Protein AF-A0A2C1KTX6-F1 (afdb_monomer_lite)

Foldseek 3Di:
DPPPVVVVVVVVVVVVVVVVVVPPPPPPPDDDDDDDDDDDPPPDDDDDDDDDDDDPPPDPPPPQDDLVRLCVVLVVVLVVLLVVLVVQLVVLLVVLLVVVVVCVVVVDDDPVVSVVVSVVSNVVSVVVSVVVLVVSLVVSQVSCVVSVHDSVSSVVVVVVVVVSVVVVVVVSVVSVVVSVVD

Secondary structure (DSSP, 8-state):
---HHHHHHHHHHHHHHHHHHGGG------------------------------------------HHHHHHHHHHHHHHHHHHHHHHHHHHHHHHHHHHHHHHHH--S-HHHHHHHHHHHHHHHHHHHHHHHHHHHHHHHHHHHHTT--GGGGHHHHHHHHHHHHHHHHHHHHHHHHHHH-

Radius of gyration: 27.48 Å; chains: 1; bounding box: 62×29×90 Å

pLDDT: mean 71.68, std 22.61, range [30.19, 98.31]

Structure (mmCIF, N/CA/C/O backbone):
data_AF-A0A2C1KTX6-F1
#
_entry.id   AF-A0A2C1KTX6-F1
#
loop_
_atom_site.group_PDB
_atom_site.id
_atom_site.type_symbol
_atom_site.label_atom_id
_atom_site.label_alt_id
_atom_site.label_comp_id
_atom_site.label_asym_id
_atom_site.label_entity_id
_atom_site.label_seq_id
_atom_site.pdbx_PDB_ins_code
_atom_site.Cartn_x
_atom_site.Cartn_y
_atom_site.Cartn_z
_atom_site.occupancy
_atom_site.B_iso_or_equiv
_atom_site.auth_seq_id
_atom_site.auth_comp_id
_atom_site.auth_asym_id
_atom_site.auth_atom_id
_atom_s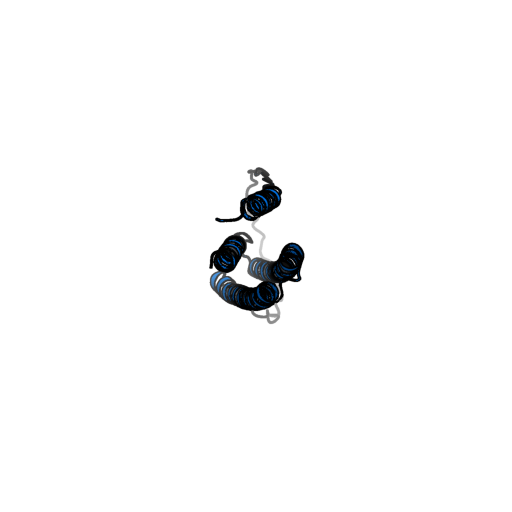ite.pdbx_PDB_model_num
ATOM 1 N N . MET A 1 1 ? 7.051 13.603 -35.035 1.00 43.00 1 MET A N 1
ATOM 2 C CA . MET A 1 1 ? 5.916 12.755 -35.458 1.00 43.00 1 MET A CA 1
ATOM 3 C C . MET A 1 1 ? 5.810 11.635 -34.436 1.00 43.00 1 MET A C 1
ATOM 5 O O . MET A 1 1 ? 6.703 10.801 -34.396 1.00 43.00 1 MET A O 1
ATOM 9 N N . ILE A 1 2 ? 4.839 11.699 -33.520 1.00 43.59 2 ILE A N 1
ATOM 10 C CA . ILE A 1 2 ? 4.675 10.674 -32.475 1.00 43.59 2 ILE A CA 1
ATOM 11 C C . ILE A 1 2 ? 4.272 9.369 -33.170 1.00 43.59 2 ILE A C 1
ATOM 13 O O . ILE A 1 2 ? 3.349 9.366 -33.983 1.00 43.59 2 ILE A O 1
ATOM 17 N N . ASP A 1 3 ? 5.005 8.286 -32.907 1.00 54.97 3 ASP A N 1
ATOM 18 C CA . ASP A 1 3 ? 4.789 6.998 -33.567 1.00 54.97 3 ASP A CA 1
ATOM 19 C C . ASP A 1 3 ? 3.420 6.426 -33.163 1.00 54.97 3 ASP A C 1
ATOM 21 O O . ASP A 1 3 ? 3.182 6.072 -32.004 1.00 54.97 3 ASP A O 1
ATOM 25 N N . MET A 1 4 ? 2.513 6.342 -34.139 1.00 45.38 4 MET A N 1
ATOM 26 C CA . MET A 1 4 ? 1.115 5.922 -33.980 1.00 45.38 4 MET A CA 1
ATOM 27 C C . MET A 1 4 ? 0.981 4.505 -33.389 1.00 45.38 4 MET A C 1
ATOM 29 O O . MET A 1 4 ? -0.064 4.149 -32.843 1.00 45.38 4 MET A O 1
ATOM 33 N N . ARG A 1 5 ? 2.055 3.703 -33.456 1.00 48.12 5 ARG A N 1
ATOM 34 C CA . ARG A 1 5 ? 2.142 2.356 -32.872 1.00 48.12 5 ARG A CA 1
ATOM 35 C C . ARG A 1 5 ? 2.389 2.366 -31.366 1.00 48.12 5 ARG A C 1
ATOM 37 O O . ARG A 1 5 ? 1.954 1.453 -30.676 1.00 48.12 5 ARG A O 1
ATOM 44 N N . ARG A 1 6 ? 3.033 3.410 -30.836 1.00 50.56 6 ARG A N 1
ATOM 45 C CA . ARG A 1 6 ? 3.225 3.586 -29.390 1.00 50.56 6 ARG A CA 1
ATOM 46 C C . ARG A 1 6 ? 1.893 3.976 -28.745 1.00 50.56 6 ARG A C 1
ATOM 48 O O . ARG A 1 6 ? 1.448 3.311 -27.822 1.00 50.56 6 ARG A O 1
ATOM 55 N N . VAL A 1 7 ? 1.178 4.939 -29.323 1.00 48.56 7 VAL A N 1
ATOM 56 C CA . VAL A 1 7 ? -0.113 5.439 -28.803 1.00 48.56 7 VAL A CA 1
ATOM 57 C C . VAL A 1 7 ? -1.211 4.362 -28.770 1.00 48.56 7 VAL A C 1
ATOM 59 O O . VAL A 1 7 ? -1.958 4.275 -27.798 1.00 48.56 7 VAL A O 1
ATOM 62 N N . THR A 1 8 ? -1.291 3.498 -29.786 1.00 45.31 8 THR A N 1
ATOM 63 C CA . THR A 1 8 ? -2.314 2.434 -29.850 1.00 45.31 8 THR A CA 1
ATOM 64 C C . THR A 1 8 ? -2.061 1.284 -28.871 1.00 45.31 8 THR A C 1
ATOM 66 O O . THR A 1 8 ? -3.016 0.749 -28.318 1.00 45.31 8 THR A O 1
ATOM 69 N N . ILE A 1 9 ? -0.803 0.943 -28.574 1.00 49.59 9 ILE A N 1
ATOM 70 C CA . ILE A 1 9 ? -0.456 -0.076 -27.566 1.00 49.59 9 ILE A CA 1
ATOM 71 C C . ILE A 1 9 ? -0.723 0.445 -26.140 1.00 49.59 9 ILE A C 1
ATOM 73 O O . ILE A 1 9 ? -1.202 -0.305 -25.290 1.00 49.59 9 ILE A O 1
ATOM 77 N N . PHE A 1 10 ? -0.512 1.742 -25.888 1.00 51.28 10 PHE A N 1
ATOM 78 C CA . PHE A 1 10 ? -0.800 2.370 -24.590 1.00 51.28 10 PHE A CA 1
ATOM 79 C C . PHE A 1 10 ? -2.305 2.529 -24.303 1.00 51.28 10 PHE A C 1
ATOM 81 O O . PHE A 1 10 ? -2.722 2.358 -23.159 1.00 51.28 10 PHE A O 1
ATOM 88 N N . ALA A 1 11 ? -3.141 2.736 -25.327 1.00 46.56 11 ALA A N 1
ATOM 89 C CA . ALA A 1 11 ? -4.603 2.727 -25.181 1.00 46.56 11 ALA A CA 1
ATOM 90 C C . ALA A 1 11 ? -5.166 1.347 -24.765 1.00 46.56 11 ALA A C 1
ATOM 92 O O . ALA A 1 11 ? -6.200 1.271 -24.104 1.00 46.56 11 ALA A O 1
ATOM 93 N N . PHE A 1 12 ? -4.468 0.250 -25.089 1.00 50.88 12 PHE A N 1
ATOM 94 C CA . PHE A 1 12 ? -4.855 -1.106 -24.678 1.00 50.88 12 PHE A CA 1
ATOM 95 C C . PHE A 1 12 ? -4.474 -1.438 -23.225 1.00 50.88 12 PHE A C 1
ATOM 97 O O . PHE A 1 12 ? -5.200 -2.174 -22.561 1.00 50.88 12 PHE A O 1
ATOM 104 N N . ILE A 1 13 ? -3.390 -0.857 -22.698 1.00 45.41 13 ILE A N 1
ATOM 105 C CA . ILE A 1 13 ? -3.010 -0.966 -21.275 1.00 45.41 13 ILE A CA 1
ATOM 106 C C . ILE A 1 13 ? -4.034 -0.228 -20.390 1.00 45.41 13 ILE A C 1
ATOM 108 O O . ILE A 1 13 ? -4.399 -0.718 -19.322 1.00 45.41 13 ILE A O 1
ATOM 112 N N . LEU A 1 14 ? -4.586 0.883 -20.890 1.00 45.53 14 LEU A N 1
ATOM 113 C CA . LEU A 1 14 ? -5.662 1.650 -20.253 1.00 45.53 14 LEU A CA 1
ATOM 114 C C . LEU A 1 14 ? -6.972 0.841 -20.120 1.00 45.53 14 LEU A C 1
ATOM 116 O O . LEU A 1 14 ? -7.662 0.937 -19.110 1.00 45.53 14 LEU A O 1
ATOM 120 N N . LEU A 1 15 ? -7.287 -0.015 -21.100 1.00 40.44 15 LEU A N 1
ATOM 121 C CA . LEU A 1 15 ? -8.486 -0.867 -21.096 1.00 40.44 15 LEU A CA 1
ATOM 122 C C . LEU A 1 15 ? -8.395 -2.058 -20.127 1.00 40.44 15 LEU A C 1
ATOM 124 O O . LEU A 1 15 ? -9.410 -2.460 -19.565 1.00 40.44 15 LEU A O 1
ATOM 128 N N . VAL A 1 16 ? -7.203 -2.616 -19.895 1.00 45.19 16 VAL A N 1
ATOM 129 C CA . VAL A 1 16 ? -7.029 -3.800 -19.029 1.00 45.19 16 VAL A CA 1
ATOM 130 C C . VAL A 1 16 ? -7.032 -3.433 -17.540 1.00 45.19 16 VAL A C 1
ATOM 132 O O . VAL A 1 16 ? -7.572 -4.188 -16.734 1.00 45.19 16 VAL A O 1
ATOM 135 N N . ILE A 1 17 ? -6.520 -2.254 -17.173 1.00 48.16 17 ILE A N 1
ATOM 136 C CA . ILE A 1 17 ? -6.544 -1.753 -15.786 1.00 48.16 17 ILE A CA 1
ATOM 137 C C . ILE A 1 17 ? -7.986 -1.419 -15.352 1.00 48.16 17 ILE A C 1
ATOM 139 O O . ILE A 1 17 ? -8.404 -1.806 -14.262 1.00 48.16 17 ILE A O 1
ATOM 143 N N . ILE A 1 18 ? -8.793 -0.827 -16.243 1.00 46.59 18 ILE A N 1
ATOM 144 C CA . ILE A 1 18 ? -10.236 -0.606 -16.020 1.00 46.59 18 ILE A CA 1
ATOM 145 C C . ILE A 1 18 ? -10.996 -1.948 -15.937 1.00 46.59 18 ILE A C 1
ATOM 147 O O . ILE A 1 18 ? -11.891 -2.117 -15.105 1.00 46.59 18 ILE A O 1
ATOM 151 N N . TYR A 1 19 ? -10.621 -2.941 -16.752 1.00 44.53 19 TYR A N 1
ATOM 152 C CA . TYR A 1 19 ? -11.281 -4.254 -16.784 1.00 44.53 19 TYR A CA 1
ATOM 153 C C . TYR A 1 19 ? -10.964 -5.137 -15.561 1.00 44.53 19 TYR A C 1
ATOM 155 O O . TYR A 1 19 ? -11.817 -5.911 -15.127 1.00 44.53 19 TYR A O 1
ATOM 163 N N . LEU A 1 20 ? -9.777 -5.000 -14.958 1.00 43.00 20 LEU A N 1
ATOM 164 C CA . LEU A 1 20 ? -9.411 -5.691 -13.712 1.00 43.00 20 LEU A CA 1
ATOM 165 C C . LEU A 1 20 ? -10.021 -5.029 -12.463 1.00 43.00 20 LEU A C 1
ATOM 167 O O . LEU A 1 20 ? -10.361 -5.740 -11.520 1.00 43.00 20 LEU A O 1
ATOM 171 N N . GLY A 1 21 ? -10.244 -3.708 -12.477 1.00 38.50 21 GLY A N 1
ATOM 172 C CA . GLY A 1 21 ? -10.992 -3.001 -11.424 1.00 38.50 21 GLY A CA 1
ATOM 173 C C . GLY A 1 21 ? -12.502 -3.283 -11.432 1.00 38.50 21 GLY A C 1
ATOM 174 O O . GLY A 1 21 ? -13.155 -3.225 -10.396 1.00 38.50 21 GLY A O 1
ATOM 175 N N . SER A 1 22 ? -13.066 -3.672 -12.580 1.00 39.78 22 SER A N 1
ATOM 176 C CA . SER A 1 22 ? -14.514 -3.895 -12.739 1.00 39.78 22 SER A CA 1
ATOM 177 C C . SER A 1 22 ? -15.030 -5.215 -12.142 1.00 39.78 22 SER A C 1
ATOM 179 O O . SER A 1 22 ? -16.239 -5.397 -12.020 1.00 39.78 22 SER A O 1
ATOM 181 N N . LYS A 1 23 ? -14.153 -6.162 -11.773 1.00 38.56 23 LYS A N 1
ATOM 182 C CA . LYS A 1 23 ? -14.575 -7.485 -11.268 1.00 38.56 23 LYS A CA 1
ATOM 183 C C . LYS A 1 23 ? -14.810 -7.573 -9.759 1.00 38.56 23 LYS A C 1
ATOM 185 O O . LYS A 1 23 ? -15.201 -8.640 -9.294 1.00 38.56 23 LYS A O 1
ATOM 190 N N . TYR A 1 24 ? -14.649 -6.478 -9.018 1.00 44.34 24 TYR A N 1
ATOM 191 C CA . TYR A 1 24 ? -14.909 -6.452 -7.573 1.00 44.34 24 TYR A CA 1
ATOM 192 C C . TYR A 1 24 ? -15.999 -5.459 -7.154 1.00 44.34 24 TYR A C 1
ATOM 194 O O . TYR A 1 24 ? -16.082 -5.092 -5.987 1.00 44.34 24 TYR A O 1
ATOM 202 N N . VAL A 1 25 ? -16.907 -5.099 -8.070 1.00 41.28 25 VAL A N 1
ATOM 203 C CA . VAL A 1 25 ? -18.263 -4.685 -7.677 1.00 41.28 25 VAL A CA 1
ATOM 204 C C . VAL A 1 25 ? -19.064 -5.962 -7.415 1.00 41.28 25 VAL A C 1
ATOM 206 O O . VAL A 1 25 ? -19.831 -6.422 -8.256 1.00 41.28 25 VAL A O 1
ATOM 209 N N . LEU A 1 26 ? -18.837 -6.584 -6.257 1.00 36.22 26 LEU A N 1
ATOM 210 C CA . LEU A 1 26 ? -19.827 -7.476 -5.661 1.00 36.22 26 LEU A CA 1
ATOM 211 C C . LEU A 1 26 ? -20.546 -6.681 -4.583 1.00 36.22 26 LEU A C 1
ATOM 213 O O . LEU A 1 26 ? -20.110 -6.574 -3.441 1.00 36.22 26 LEU A O 1
ATOM 217 N N . ILE A 1 27 ? -21.647 -6.089 -5.034 1.00 41.06 27 ILE A N 1
ATOM 218 C CA . ILE A 1 27 ? -22.815 -5.800 -4.218 1.00 41.06 27 ILE A CA 1
ATOM 219 C C . ILE A 1 27 ? -23.192 -7.123 -3.545 1.00 41.06 27 ILE A C 1
ATOM 221 O O . ILE A 1 27 ? -23.658 -8.039 -4.218 1.00 41.06 27 ILE A O 1
ATOM 225 N N . ASP A 1 28 ? -22.957 -7.225 -2.241 1.00 35.53 28 ASP A N 1
ATOM 226 C CA . ASP A 1 28 ? -23.699 -8.154 -1.395 1.00 35.53 28 ASP A CA 1
ATOM 227 C C . ASP A 1 28 ? -24.664 -7.300 -0.570 1.00 35.53 28 ASP A C 1
ATOM 229 O O . ASP A 1 28 ? -24.428 -6.902 0.571 1.00 35.53 28 ASP A O 1
ATOM 233 N N . GLU A 1 29 ? -25.741 -6.919 -1.250 1.00 42.22 29 GLU A N 1
ATOM 234 C CA . GLU A 1 29 ? -26.977 -6.474 -0.638 1.00 42.22 29 GLU A CA 1
ATOM 235 C C . GLU A 1 29 ? -27.538 -7.677 0.119 1.00 42.22 29 GLU A C 1
ATOM 237 O O . GLU A 1 29 ? -28.196 -8.547 -0.452 1.00 42.22 29 GLU A O 1
ATOM 242 N N . LYS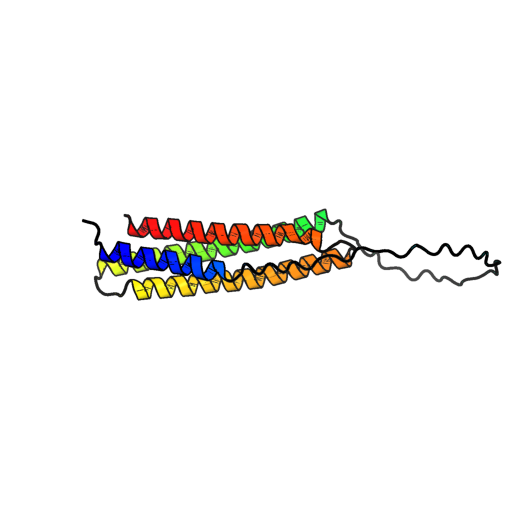 A 1 30 ? -27.249 -7.759 1.419 1.00 34.72 30 LYS A N 1
ATOM 243 C CA . LYS A 1 30 ? -28.047 -8.594 2.306 1.00 34.72 30 LYS A CA 1
ATOM 244 C C . LYS A 1 30 ? -28.803 -7.716 3.278 1.00 34.72 30 LYS A C 1
ATOM 246 O O . LYS A 1 30 ? -28.264 -7.201 4.254 1.00 34.72 30 LYS A O 1
ATOM 251 N N . GLU A 1 31 ? -30.071 -7.551 2.925 1.00 35.38 31 GLU A N 1
ATOM 252 C CA . GLU A 1 31 ? -31.132 -6.971 3.724 1.00 35.38 31 GLU A CA 1
ATOM 253 C C . GLU A 1 31 ? -31.048 -7.381 5.202 1.00 35.38 31 GLU A C 1
ATOM 255 O O . GLU A 1 31 ? -30.785 -8.534 5.562 1.00 35.38 31 GLU A O 1
ATOM 260 N N . SER A 1 32 ? -31.344 -6.402 6.056 1.00 39.78 32 SER A N 1
ATOM 261 C CA . SER A 1 32 ? -31.721 -6.607 7.454 1.00 39.78 32 SER A CA 1
ATOM 262 C C . SER A 1 32 ? -32.814 -7.669 7.606 1.00 39.78 32 SER A C 1
ATOM 264 O O . SER A 1 32 ? -33.722 -7.747 6.781 1.00 39.78 32 SER A O 1
ATOM 266 N N . PRO A 1 33 ? -32.893 -8.294 8.788 1.00 38.47 33 PRO A N 1
ATOM 267 C CA . PRO A 1 33 ? -34.180 -8.472 9.426 1.00 38.47 33 PRO A CA 1
ATOM 268 C C . PRO A 1 33 ? -34.231 -7.644 10.709 1.00 38.47 33 PRO A C 1
ATOM 270 O O . PRO A 1 33 ? -33.623 -7.958 11.733 1.00 38.47 33 PRO A O 1
ATOM 273 N N . THR A 1 34 ? -35.021 -6.579 10.648 1.00 40.84 34 THR A N 1
ATOM 274 C CA . THR A 1 34 ? -35.723 -6.029 11.802 1.00 40.84 34 THR A CA 1
ATOM 275 C C . THR A 1 34 ? -36.684 -7.089 12.354 1.00 40.84 34 THR A C 1
ATOM 277 O O . THR A 1 34 ? -37.510 -7.614 11.616 1.00 40.84 34 THR A O 1
ATOM 280 N N . SER A 1 35 ? -36.594 -7.407 13.651 1.00 30.19 35 SER A N 1
ATOM 281 C CA . SER A 1 35 ? -37.725 -7.409 14.604 1.00 30.19 35 SER A CA 1
ATOM 282 C C . SER A 1 35 ? -37.393 -8.160 15.907 1.00 30.19 35 SER A C 1
ATOM 284 O O . SER A 1 35 ? -37.166 -9.365 15.921 1.00 30.19 35 SER A O 1
ATOM 286 N N . HIS A 1 36 ? -37.384 -7.371 16.985 1.00 35.91 36 HIS A N 1
ATOM 287 C CA . HIS A 1 36 ? -37.826 -7.596 18.370 1.00 35.91 36 HIS A CA 1
ATOM 288 C C . HIS A 1 36 ? -37.782 -8.983 19.037 1.00 35.91 36 HIS A C 1
ATOM 290 O O . HIS A 1 36 ? -38.367 -9.942 18.553 1.00 35.91 36 HIS A O 1
ATOM 296 N N . THR A 1 37 ? -37.377 -9.000 20.319 1.00 30.19 37 THR A N 1
ATOM 297 C CA . THR A 1 37 ? -38.311 -9.314 21.425 1.00 30.19 37 THR A CA 1
ATOM 298 C C . THR A 1 37 ? -37.861 -8.668 22.745 1.00 30.19 37 THR A C 1
ATOM 300 O O . THR A 1 37 ? -36.681 -8.569 23.062 1.00 30.19 37 THR A O 1
ATOM 303 N N . GLN A 1 38 ? -38.871 -8.183 23.461 1.00 34.06 38 GLN A N 1
ATOM 304 C CA . GLN A 1 38 ? -38.905 -7.337 24.648 1.00 34.06 38 GLN A CA 1
ATOM 305 C C . GLN A 1 38 ? -38.121 -7.875 25.857 1.00 34.06 38 GLN A C 1
ATOM 307 O O . GLN A 1 38 ? -38.136 -9.069 26.156 1.00 34.06 38 GLN A O 1
ATOM 312 N N . GLN A 1 39 ? -37.522 -6.949 26.614 1.00 39.38 39 GLN A N 1
ATOM 313 C CA . GLN A 1 39 ? -37.050 -7.187 27.977 1.00 39.38 39 GLN A CA 1
ATOM 314 C C . GLN A 1 39 ? -38.197 -7.727 28.839 1.00 39.38 39 GLN A C 1
ATOM 316 O O . GLN A 1 39 ? -39.177 -7.036 29.119 1.00 39.38 39 GLN A O 1
ATOM 321 N N . ARG A 1 40 ? -38.058 -8.971 29.296 1.00 34.16 40 ARG A N 1
ATOM 322 C CA . ARG A 1 40 ? -38.926 -9.555 30.315 1.00 34.16 40 ARG A CA 1
ATOM 323 C C . ARG A 1 40 ? -38.592 -8.890 31.652 1.00 34.16 40 ARG A C 1
ATOM 325 O O . ARG A 1 40 ? -37.558 -9.187 32.244 1.00 34.16 40 ARG A O 1
ATOM 332 N N . GLN A 1 41 ? -39.454 -7.995 32.130 1.00 44.19 41 GLN A N 1
ATOM 333 C CA . GLN A 1 41 ? -39.428 -7.562 33.526 1.00 44.19 41 GLN A CA 1
ATOM 334 C C . GLN A 1 41 ? -39.753 -8.771 34.409 1.00 44.19 41 GLN A C 1
ATOM 336 O O . GLN A 1 41 ? -40.890 -9.238 34.448 1.00 44.19 41 GLN A O 1
ATOM 341 N N . ILE A 1 42 ? -38.747 -9.300 35.103 1.00 38.62 42 ILE A N 1
ATOM 342 C CA . ILE A 1 42 ? -38.953 -10.242 36.201 1.00 38.62 42 ILE A CA 1
ATOM 343 C C . ILE A 1 42 ? -38.942 -9.410 37.481 1.00 38.62 42 ILE A C 1
ATOM 345 O O . ILE A 1 42 ? -37.912 -9.252 38.127 1.00 38.62 42 ILE A O 1
ATOM 349 N N . VAL A 1 43 ? -40.104 -8.862 37.843 1.00 43.47 43 VAL A N 1
ATOM 350 C CA . VAL A 1 43 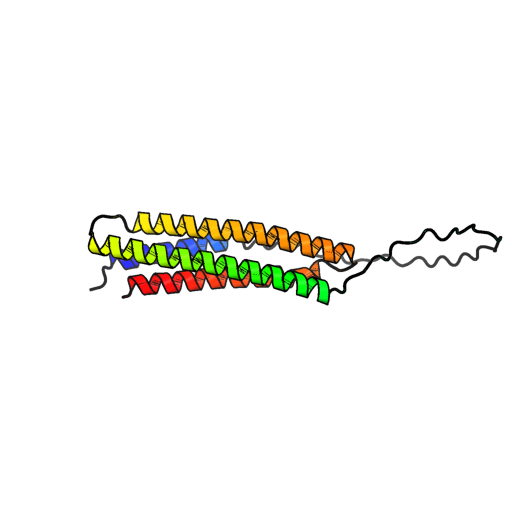? -40.378 -8.543 39.246 1.00 43.47 43 VAL A CA 1
ATOM 351 C C . VAL A 1 43 ? -40.751 -9.867 39.896 1.00 43.47 43 VAL A C 1
ATOM 353 O O . VAL A 1 43 ? -41.884 -10.334 39.805 1.00 43.47 43 VAL A O 1
ATOM 356 N N . LYS A 1 44 ? -39.754 -10.517 40.488 1.00 39.22 44 LYS A N 1
ATOM 357 C CA . LYS A 1 44 ? -39.974 -11.568 41.470 1.00 39.22 44 LYS A CA 1
ATOM 358 C C . LYS A 1 44 ? -39.194 -11.159 42.704 1.00 39.22 44 LYS A C 1
ATOM 360 O O . LYS A 1 44 ? -37.975 -11.285 42.749 1.00 39.22 44 LYS A O 1
ATOM 365 N N . GLU A 1 45 ? -39.926 -10.585 43.646 1.00 51.78 45 GLU A N 1
ATOM 366 C CA . GLU A 1 45 ? -39.478 -10.334 45.005 1.00 51.78 45 GLU A CA 1
ATOM 367 C C . GLU A 1 45 ? -39.026 -11.674 45.597 1.00 51.78 45 GLU A C 1
ATOM 369 O O . GLU A 1 45 ? -39.821 -12.597 45.780 1.00 51.78 45 GLU A O 1
ATOM 374 N N . LEU A 1 46 ? -37.712 -11.820 45.750 1.00 37.50 46 LEU A N 1
ATOM 375 C CA . LEU A 1 46 ? -37.085 -12.932 46.442 1.00 37.50 46 LEU A CA 1
ATOM 376 C C . LEU A 1 46 ? -36.715 -12.417 47.825 1.00 37.50 46 LEU A C 1
ATOM 378 O O . LEU A 1 46 ? -35.900 -11.505 47.966 1.00 37.50 46 LEU A O 1
ATOM 382 N N . GLU A 1 47 ? -37.379 -12.995 48.820 1.00 35.19 47 GLU A N 1
ATOM 383 C CA . GLU A 1 47 ? -37.090 -12.826 50.235 1.00 35.19 47 GLU A CA 1
ATOM 384 C C . GLU A 1 47 ? -35.591 -13.002 50.503 1.00 35.19 47 GLU A C 1
ATOM 386 O O . GLU A 1 47 ? -34.923 -13.846 49.903 1.00 35.19 47 GLU A O 1
ATOM 391 N N . VAL A 1 48 ? -35.071 -12.182 51.412 1.00 46.72 48 VAL A N 1
ATOM 392 C CA . VAL A 1 48 ? -33.670 -12.171 51.833 1.00 46.72 48 VAL A CA 1
ATOM 393 C C . VAL A 1 48 ? -33.422 -13.313 52.822 1.00 46.72 48 VAL A C 1
ATOM 395 O O . VAL A 1 48 ? -33.991 -13.294 53.915 1.00 46.72 48 VAL A O 1
ATOM 398 N N . PRO A 1 49 ? -32.481 -14.229 52.534 1.00 40.91 49 PRO A N 1
ATOM 399 C CA . PRO A 1 49 ? -31.653 -14.808 53.578 1.00 40.91 49 PRO A CA 1
ATOM 400 C C . PRO A 1 49 ? -30.186 -14.424 53.364 1.00 40.91 49 PRO A C 1
ATOM 402 O O . PRO A 1 49 ? -29.643 -14.475 52.261 1.00 40.91 49 PRO A O 1
ATOM 405 N N . GLY A 1 50 ? -29.572 -13.971 54.456 1.00 50.19 50 GLY A N 1
ATOM 406 C CA . GLY A 1 50 ? -28.233 -13.408 54.495 1.00 50.19 50 GLY A CA 1
ATOM 407 C C . GLY A 1 50 ? -27.092 -14.380 54.187 1.00 50.19 50 GLY A C 1
ATOM 408 O O . GLY A 1 50 ? -27.236 -15.597 54.229 1.00 50.19 50 GLY A O 1
ATOM 409 N N . GLN A 1 51 ? -25.932 -13.748 53.985 1.00 45.50 51 GLN A N 1
ATOM 410 C CA . GLN A 1 51 ? -24.582 -14.286 53.780 1.00 45.50 51 GLN A CA 1
ATOM 411 C C . GLN A 1 51 ? -24.256 -14.847 52.390 1.00 45.50 51 GLN A C 1
ATOM 413 O O . GLN A 1 51 ? -24.407 -16.028 52.102 1.00 45.50 51 GLN A O 1
ATOM 418 N N . THR A 1 52 ? -23.591 -14.008 51.593 1.00 42.06 52 THR A N 1
ATOM 419 C CA . THR A 1 52 ? -22.610 -14.464 50.603 1.00 42.06 52 THR A CA 1
ATOM 420 C C . THR A 1 52 ? -21.218 -14.012 51.020 1.00 42.06 52 THR A C 1
ATOM 422 O O . THR A 1 52 ? -20.922 -12.822 51.134 1.00 42.06 52 THR A O 1
ATOM 425 N N . VAL A 1 53 ? -20.382 -15.016 51.259 1.00 46.28 53 VAL A N 1
ATOM 426 C CA . VAL A 1 53 ? -18.941 -14.974 51.494 1.00 46.28 53 VAL A CA 1
ATOM 427 C C . VAL A 1 53 ? -18.256 -14.413 50.244 1.00 46.28 53 VAL A C 1
ATOM 429 O O . VAL A 1 53 ? -17.935 -15.160 49.325 1.00 46.28 53 VAL A O 1
ATOM 432 N N . PHE A 1 54 ? -18.041 -13.101 50.179 1.00 47.91 54 PHE A N 1
ATOM 433 C CA . PHE A 1 54 ? -17.184 -12.509 49.152 1.00 47.91 54 PHE A CA 1
ATOM 434 C C . PHE A 1 54 ? -15.821 -12.199 49.754 1.00 47.91 54 PHE A C 1
ATOM 436 O O . PHE A 1 54 ? -15.620 -11.187 50.420 1.00 47.91 54 PHE A O 1
ATOM 443 N N . ASN A 1 55 ? -14.875 -13.101 49.505 1.00 45.44 55 ASN A N 1
ATOM 444 C CA . ASN A 1 55 ? -13.465 -12.761 49.558 1.00 45.44 55 ASN A CA 1
ATOM 445 C C . ASN A 1 55 ? -13.195 -11.863 48.336 1.00 45.44 55 ASN A C 1
ATOM 447 O O . ASN A 1 55 ? -13.481 -12.309 47.221 1.00 45.44 55 ASN A O 1
ATOM 451 N N . PRO A 1 56 ? -12.714 -10.616 48.482 1.00 46.25 56 PRO A N 1
ATOM 452 C CA . PRO A 1 56 ? -12.394 -9.788 47.331 1.00 46.25 56 PRO A CA 1
ATOM 453 C C . PRO A 1 56 ? -11.162 -10.377 46.641 1.00 46.25 56 PRO A C 1
ATOM 455 O O . PRO A 1 56 ? -10.019 -10.054 46.962 1.00 46.25 56 PRO A O 1
ATOM 458 N N . THR A 1 57 ? -11.391 -11.271 45.682 1.00 45.25 57 THR A N 1
ATOM 459 C CA . THR A 1 57 ? -10.386 -11.593 44.677 1.00 45.25 57 THR A CA 1
ATOM 460 C C . THR A 1 57 ? -10.055 -10.283 43.982 1.00 45.25 57 THR A C 1
ATOM 462 O O . THR A 1 57 ? -10.938 -9.630 43.435 1.00 45.25 57 THR A O 1
ATOM 465 N N . LYS A 1 58 ? -8.787 -9.881 44.067 1.00 46.19 58 LYS A N 1
ATOM 466 C CA . LYS A 1 58 ? -8.197 -8.727 43.392 1.00 46.19 58 LYS A CA 1
ATOM 467 C C . LYS A 1 58 ? -8.547 -8.804 41.902 1.00 46.19 58 LYS A C 1
ATOM 469 O O . LYS A 1 58 ? -7.874 -9.503 41.149 1.00 46.19 58 LYS A O 1
ATOM 474 N N . ILE A 1 59 ? -9.637 -8.154 41.499 1.00 51.41 59 ILE A N 1
ATOM 475 C CA . ILE A 1 59 ? -10.017 -8.036 40.095 1.00 51.41 59 ILE A CA 1
ATOM 476 C C . ILE A 1 59 ? -8.922 -7.180 39.471 1.00 51.41 59 ILE A C 1
ATOM 478 O O . ILE A 1 59 ? -8.741 -6.025 39.857 1.00 51.41 59 ILE A O 1
ATOM 482 N N . GLY A 1 60 ? -8.118 -7.789 38.597 1.00 53.81 60 GLY A N 1
ATOM 483 C CA . GLY A 1 60 ? -7.168 -7.051 37.779 1.00 53.81 60 GLY A CA 1
ATOM 484 C C . GLY A 1 60 ? -7.939 -5.946 37.075 1.00 53.81 60 GLY A C 1
ATOM 485 O O . GLY A 1 60 ? -8.961 -6.220 36.451 1.00 53.81 60 GLY A O 1
ATOM 486 N N . HIS A 1 61 ? -7.505 -4.705 37.266 1.00 52.31 61 HIS A N 1
ATOM 487 C CA . HIS A 1 61 ? -8.085 -3.549 36.604 1.00 52.31 61 HIS A CA 1
ATOM 488 C C . HIS A 1 61 ? -8.028 -3.814 35.096 1.00 52.31 61 HIS A C 1
ATOM 490 O O . HIS A 1 61 ? -6.943 -3.857 34.522 1.00 52.31 61 HIS A O 1
ATOM 496 N N . VAL A 1 62 ? -9.176 -4.078 34.472 1.00 60.28 62 VAL A N 1
ATOM 497 C CA . VAL A 1 62 ? -9.266 -4.116 33.013 1.00 60.28 62 VAL A CA 1
ATOM 498 C C . VAL A 1 62 ? -9.179 -2.658 32.595 1.00 60.28 62 VAL A C 1
ATOM 500 O O . VAL A 1 62 ? -10.132 -1.904 32.781 1.00 60.28 62 VAL A O 1
ATOM 503 N N . GLU A 1 63 ? -7.997 -2.221 32.161 1.00 72.00 63 GLU A N 1
ATOM 504 C CA . GLU A 1 63 ? -7.861 -0.924 31.504 1.00 72.00 63 GLU A CA 1
ATOM 505 C C . GLU A 1 63 ? -8.663 -0.983 30.206 1.00 72.00 63 GLU A C 1
ATOM 507 O O . GLU A 1 63 ? -8.309 -1.700 29.274 1.00 72.00 63 GLU A O 1
ATOM 512 N N . VAL A 1 64 ? -9.796 -0.284 30.201 1.00 77.69 64 VAL A N 1
ATOM 513 C CA . VAL A 1 64 ? -10.616 -0.086 29.011 1.00 77.69 64 VAL A CA 1
ATOM 514 C C . VAL A 1 64 ? -10.095 1.170 28.329 1.00 77.69 64 VAL A C 1
ATOM 516 O O . VAL A 1 64 ? -10.221 2.264 28.884 1.00 77.69 64 VAL A O 1
ATOM 519 N N . SER A 1 65 ? -9.495 1.015 27.154 1.00 87.56 65 SER A N 1
ATOM 520 C CA . SER A 1 65 ? -9.101 2.149 26.318 1.00 87.56 65 SER A CA 1
ATOM 521 C C . SER A 1 65 ? -10.334 2.732 25.643 1.00 87.56 65 SER A C 1
ATOM 523 O O . SER A 1 65 ? -11.234 1.998 25.239 1.00 87.56 65 SER A O 1
ATOM 525 N N . SER A 1 66 ? -10.385 4.053 25.498 1.00 94.25 66 SER A N 1
ATOM 526 C CA . SER A 1 66 ? -11.464 4.697 24.750 1.00 94.25 66 SER A CA 1
ATOM 527 C C . SER A 1 66 ? -11.370 4.385 23.249 1.00 94.25 66 SER A C 1
ATOM 529 O O . SER A 1 66 ? -10.279 4.173 22.718 1.00 94.25 66 SER A O 1
ATOM 531 N N . VAL A 1 67 ? -12.499 4.442 22.527 1.00 93.94 67 VAL A N 1
ATOM 532 C CA . VAL A 1 67 ? -12.516 4.307 21.051 1.00 93.94 67 VAL A CA 1
ATOM 533 C C . VAL A 1 67 ? -11.496 5.239 20.396 1.00 93.94 67 VAL A C 1
ATOM 535 O O . VAL A 1 67 ? -10.775 4.830 19.490 1.00 93.94 67 VAL A O 1
ATOM 538 N N . GLY A 1 68 ? -11.423 6.490 20.860 1.00 93.94 68 GLY A N 1
ATOM 539 C CA . GLY A 1 68 ? -10.524 7.500 20.304 1.00 93.94 68 GLY A CA 1
ATOM 540 C C . GLY A 1 68 ? -9.046 7.149 20.475 1.00 93.94 68 GLY A C 1
ATOM 541 O O . GLY A 1 68 ? -8.274 7.331 19.540 1.00 93.94 68 GLY A O 1
ATOM 542 N N . GLU A 1 69 ? -8.655 6.601 21.628 1.00 95.56 69 GLU A N 1
ATOM 543 C CA . GLU A 1 69 ? -7.273 6.169 21.887 1.00 95.56 69 GLU A CA 1
ATOM 544 C C . GLU A 1 69 ? -6.879 4.971 21.019 1.00 95.56 69 GLU A C 1
ATOM 546 O O . GLU A 1 69 ? -5.787 4.958 20.443 1.00 95.56 69 GLU A O 1
ATOM 551 N N . ILE A 1 70 ? -7.786 3.999 20.864 1.00 96.25 70 ILE A N 1
ATOM 552 C CA . ILE A 1 70 ? -7.575 2.844 19.983 1.00 96.25 70 ILE A CA 1
ATOM 553 C C . ILE A 1 70 ? -7.399 3.343 18.544 1.00 96.25 70 ILE A C 1
ATOM 555 O O . ILE A 1 70 ? -6.381 3.068 17.909 1.00 96.25 70 ILE A O 1
ATOM 559 N N . LYS A 1 71 ? -8.336 4.157 18.043 1.00 97.00 71 LYS A N 1
ATOM 560 C CA . LYS A 1 71 ? -8.270 4.713 16.685 1.00 97.00 71 LYS A CA 1
ATOM 561 C C . LYS A 1 71 ? -7.001 5.524 16.443 1.00 97.00 71 LYS A C 1
ATOM 563 O O . LYS A 1 71 ? -6.363 5.329 15.417 1.00 97.00 71 LYS A O 1
ATOM 568 N N . ALA A 1 72 ? -6.606 6.393 17.374 1.00 96.69 72 ALA A N 1
ATOM 569 C CA . ALA A 1 72 ? -5.381 7.183 17.251 1.00 96.69 72 ALA A CA 1
ATOM 570 C C . ALA A 1 72 ? -4.130 6.294 17.156 1.00 96.69 72 ALA A C 1
ATOM 572 O O . ALA A 1 72 ? -3.262 6.529 16.316 1.00 96.69 72 ALA A O 1
ATOM 573 N N . THR A 1 73 ? -4.072 5.231 17.961 1.00 96.69 73 THR A N 1
ATOM 574 C CA . THR A 1 73 ? -2.969 4.262 17.929 1.00 96.69 73 THR A CA 1
ATOM 575 C C . THR A 1 73 ? -2.858 3.573 16.568 1.00 96.69 73 THR A C 1
ATOM 577 O O . THR A 1 73 ? -1.765 3.476 16.008 1.00 96.69 73 THR A O 1
ATOM 580 N N . TYR A 1 74 ? -3.973 3.097 16.007 1.00 97.62 74 TYR A N 1
ATOM 581 C CA . TYR A 1 74 ? -3.942 2.425 14.705 1.00 97.62 74 TYR A CA 1
ATOM 582 C C . TYR A 1 74 ? -3.794 3.389 13.536 1.00 97.62 74 TYR A C 1
ATOM 584 O O . TYR A 1 74 ? -3.129 3.030 12.571 1.00 97.62 74 TYR A O 1
ATOM 592 N N . GLN A 1 75 ? -4.316 4.613 13.633 1.00 97.50 75 GLN A N 1
ATOM 593 C CA . GLN A 1 75 ? -4.072 5.669 12.650 1.00 97.50 75 GLN A CA 1
ATOM 594 C C . GLN A 1 75 ? -2.572 5.860 12.431 1.00 97.50 75 GLN A C 1
ATOM 596 O O . GLN A 1 75 ? -2.119 5.780 11.294 1.00 97.50 75 GLN A O 1
ATOM 601 N N . GLN A 1 76 ? -1.790 5.978 13.507 1.00 97.44 76 GLN A N 1
ATOM 602 C CA . GLN A 1 76 ? -0.336 6.083 13.398 1.00 97.44 76 GLN A CA 1
ATOM 603 C C . GLN A 1 76 ? 0.291 4.849 12.723 1.00 97.44 76 GLN A C 1
ATOM 605 O O . GLN A 1 76 ? 1.143 4.983 11.849 1.00 97.44 76 GLN A O 1
ATOM 610 N N . LYS A 1 77 ? -0.151 3.632 13.072 1.00 98.25 77 LYS A N 1
ATOM 611 C CA . LYS A 1 77 ? 0.351 2.398 12.437 1.00 98.25 77 LYS A CA 1
ATOM 612 C C . LYS A 1 77 ? 0.025 2.333 10.938 1.00 98.25 77 LYS A C 1
ATOM 614 O O . LYS A 1 77 ? 0.841 1.841 10.159 1.00 98.25 77 LYS A O 1
ATOM 619 N N . PHE A 1 78 ? -1.160 2.791 10.534 1.00 97.75 78 PHE A N 1
ATOM 620 C CA . PHE A 1 78 ? -1.563 2.838 9.129 1.00 97.75 78 PHE A CA 1
ATOM 621 C C . PHE A 1 78 ? -0.795 3.912 8.353 1.00 97.75 78 PHE A C 1
ATOM 623 O O . PHE A 1 78 ? -0.345 3.631 7.244 1.00 97.75 78 PHE A O 1
ATOM 630 N N . GLU A 1 79 ? -0.571 5.087 8.943 1.00 96.19 79 GLU A N 1
ATOM 631 C CA . GLU A 1 79 ? 0.277 6.140 8.367 1.00 96.19 79 GLU A CA 1
ATOM 632 C C . GLU A 1 79 ? 1.719 5.653 8.170 1.00 96.19 79 GLU A C 1
ATOM 634 O O . GLU A 1 79 ? 2.299 5.838 7.100 1.00 96.19 79 GLU A O 1
ATOM 639 N N . ASP A 1 80 ? 2.279 4.937 9.149 1.00 97.62 80 ASP A N 1
ATOM 640 C CA . ASP A 1 80 ? 3.606 4.325 9.030 1.00 97.62 80 ASP A CA 1
ATOM 641 C C . ASP A 1 80 ? 3.664 3.278 7.904 1.00 97.62 80 ASP A C 1
ATOM 643 O O . ASP A 1 80 ? 4.672 3.160 7.198 1.00 97.62 80 ASP A O 1
ATOM 647 N N . LEU A 1 81 ? 2.602 2.481 7.735 1.00 97.62 81 LEU A N 1
ATOM 648 C CA . LEU A 1 81 ? 2.496 1.513 6.641 1.00 97.62 81 LEU A CA 1
ATOM 649 C C . LEU A 1 81 ? 2.420 2.219 5.281 1.00 97.62 81 LEU A C 1
ATOM 651 O O . LEU A 1 81 ? 3.074 1.790 4.325 1.00 97.62 81 LEU A O 1
ATOM 655 N N . GLU A 1 82 ? 1.642 3.296 5.189 1.00 94.81 82 GLU A N 1
ATOM 656 C CA . GLU A 1 82 ? 1.519 4.112 3.985 1.00 94.81 82 GLU A CA 1
ATOM 657 C C . GLU A 1 82 ? 2.864 4.738 3.605 1.00 94.81 82 GLU A C 1
ATOM 659 O O . GLU A 1 82 ? 3.319 4.555 2.475 1.00 94.81 82 GLU A O 1
ATOM 664 N N . ALA A 1 83 ? 3.552 5.375 4.556 1.00 95.56 83 ALA A N 1
ATOM 665 C CA . ALA A 1 83 ? 4.859 5.988 4.338 1.00 95.56 83 ALA A CA 1
ATOM 666 C C . ALA A 1 83 ? 5.887 4.973 3.812 1.00 95.56 83 ALA A C 1
ATOM 668 O O . ALA A 1 83 ? 6.510 5.197 2.773 1.00 95.56 83 ALA A O 1
ATOM 669 N N . LYS A 1 84 ? 5.994 3.801 4.452 1.00 96.62 84 LYS A N 1
ATOM 670 C CA . LYS A 1 84 ? 6.893 2.719 4.003 1.00 96.62 84 LYS A CA 1
ATOM 671 C C . LYS A 1 84 ? 6.539 2.203 2.611 1.00 96.62 84 LYS A C 1
ATOM 673 O O . LYS A 1 84 ? 7.422 1.820 1.844 1.00 96.62 84 LYS A O 1
ATOM 678 N N . THR A 1 85 ? 5.249 2.154 2.285 1.00 94.38 85 THR A N 1
ATOM 679 C CA . THR A 1 85 ? 4.792 1.756 0.949 1.00 94.38 85 THR A CA 1
ATOM 680 C C . THR A 1 85 ? 5.227 2.787 -0.088 1.00 94.38 85 THR A C 1
ATOM 682 O O . THR A 1 85 ? 5.798 2.416 -1.112 1.00 94.38 85 THR A O 1
ATOM 685 N N . ASN A 1 86 ? 5.031 4.073 0.202 1.00 89.88 86 ASN A N 1
ATOM 686 C CA . ASN A 1 86 ? 5.405 5.172 -0.687 1.00 89.88 86 ASN A CA 1
ATOM 687 C C . ASN A 1 86 ? 6.917 5.205 -0.940 1.00 89.88 86 ASN A C 1
ATOM 689 O O . ASN A 1 86 ? 7.339 5.303 -2.089 1.00 89.88 86 ASN A O 1
ATOM 693 N N . GLU A 1 87 ? 7.737 4.996 0.093 1.00 94.00 87 GLU A N 1
ATOM 694 C CA . GLU A 1 87 ? 9.194 4.884 -0.052 1.00 94.00 87 GLU A CA 1
ATOM 695 C C . GLU A 1 87 ? 9.606 3.747 -1.001 1.00 94.00 87 GLU A C 1
ATOM 697 O O . GLU A 1 87 ? 10.452 3.937 -1.880 1.00 94.00 87 GLU A O 1
ATOM 702 N N . LYS A 1 88 ? 8.991 2.560 -0.865 1.00 89.94 88 LYS A N 1
ATOM 703 C CA . LYS A 1 88 ? 9.249 1.422 -1.765 1.00 89.94 88 LYS A CA 1
ATOM 704 C C . LYS A 1 88 ? 8.857 1.745 -3.210 1.00 89.94 88 LYS A C 1
ATOM 706 O O . LYS A 1 88 ? 9.593 1.395 -4.134 1.00 89.94 88 LYS A O 1
ATOM 711 N N . ILE A 1 89 ? 7.716 2.403 -3.407 1.00 87.56 89 ILE A N 1
ATOM 712 C CA . ILE A 1 89 ? 7.230 2.813 -4.729 1.00 87.56 89 ILE A CA 1
ATOM 713 C C . ILE A 1 89 ? 8.157 3.854 -5.367 1.00 87.56 89 ILE A C 1
ATOM 715 O O . ILE A 1 89 ? 8.516 3.711 -6.536 1.00 87.56 89 ILE A O 1
ATOM 719 N N . ASP A 1 90 ? 8.597 4.867 -4.622 1.00 86.25 90 ASP A N 1
ATOM 720 C CA . ASP A 1 90 ? 9.513 5.886 -5.142 1.00 86.25 90 ASP A CA 1
ATOM 721 C C . ASP A 1 90 ? 10.887 5.288 -5.485 1.00 86.25 90 ASP A C 1
ATOM 723 O O . ASP A 1 90 ? 11.480 5.619 -6.518 1.00 86.25 90 ASP A O 1
ATOM 727 N N . ALA A 1 91 ? 11.382 4.343 -4.679 1.00 88.38 91 ALA A N 1
ATOM 728 C CA . ALA A 1 91 ? 12.589 3.586 -5.002 1.00 88.38 91 ALA A CA 1
ATOM 729 C C . ALA A 1 91 ? 12.421 2.767 -6.296 1.00 88.38 91 ALA A C 1
ATOM 731 O O . ALA A 1 91 ? 13.306 2.784 -7.158 1.00 88.38 91 ALA A O 1
ATOM 732 N N . LEU A 1 92 ? 11.274 2.097 -6.464 1.00 86.31 92 LEU A N 1
ATOM 733 C CA . LEU A 1 92 ? 10.945 1.346 -7.675 1.00 86.31 92 LEU A CA 1
ATOM 734 C C . LEU A 1 92 ? 10.899 2.256 -8.909 1.00 86.31 92 LEU A C 1
ATOM 736 O O . LEU A 1 92 ? 11.465 1.916 -9.948 1.00 86.31 92 LEU A O 1
ATOM 740 N N . PHE A 1 93 ? 10.276 3.428 -8.783 1.00 83.75 93 PHE A N 1
ATOM 741 C CA . PHE A 1 93 ? 10.190 4.427 -9.843 1.00 83.75 93 PHE A CA 1
ATOM 742 C C . PHE A 1 93 ? 11.571 4.927 -10.281 1.00 83.75 93 PHE A C 1
ATOM 744 O O . PHE A 1 93 ? 11.867 4.961 -11.476 1.00 83.75 93 PHE A O 1
ATOM 751 N N . ASN A 1 94 ? 12.444 5.268 -9.330 1.00 85.25 94 ASN A N 1
ATOM 752 C CA . ASN A 1 94 ? 13.802 5.722 -9.638 1.00 85.25 94 ASN A CA 1
ATOM 753 C C . ASN A 1 94 ? 14.614 4.640 -10.362 1.00 85.25 94 ASN A C 1
ATOM 755 O O . ASN A 1 94 ? 15.313 4.934 -11.332 1.00 85.25 94 ASN A O 1
ATOM 759 N N . LYS A 1 95 ? 14.468 3.378 -9.944 1.00 85.56 95 LYS A N 1
ATOM 760 C CA . LYS A 1 95 ? 15.089 2.231 -10.616 1.00 85.56 95 LYS A CA 1
ATOM 761 C C . LYS A 1 95 ? 14.552 2.062 -12.044 1.00 85.56 95 LYS A C 1
ATOM 763 O O . LYS A 1 95 ? 15.334 1.929 -12.979 1.00 85.56 95 LYS A O 1
ATOM 768 N N . ALA A 1 96 ? 13.233 2.160 -12.232 1.00 83.00 96 ALA A N 1
ATOM 769 C CA . ALA A 1 96 ? 12.596 2.086 -13.548 1.00 83.00 96 ALA A CA 1
ATOM 770 C C . ALA A 1 96 ? 13.057 3.196 -14.497 1.00 83.00 96 ALA A C 1
ATOM 772 O O . ALA A 1 96 ? 13.300 2.946 -15.678 1.00 83.00 96 ALA A O 1
ATOM 773 N N . LYS A 1 97 ? 13.202 4.417 -13.977 1.00 82.44 97 LYS A N 1
ATOM 774 C CA . LYS A 1 97 ? 13.701 5.566 -14.731 1.00 82.44 97 LYS A CA 1
ATOM 775 C C . LYS A 1 97 ? 15.134 5.341 -15.217 1.00 82.44 97 LYS A C 1
ATOM 777 O O . LYS A 1 97 ? 15.398 5.576 -16.392 1.00 82.44 97 LYS A O 1
ATOM 782 N N . ASN A 1 98 ? 16.026 4.874 -14.344 1.00 85.19 98 ASN A N 1
ATOM 783 C CA . ASN A 1 98 ? 17.421 4.610 -14.703 1.00 85.19 98 ASN A CA 1
ATOM 784 C C . ASN A 1 98 ? 17.523 3.491 -15.752 1.00 85.19 98 ASN A C 1
ATOM 786 O O . ASN A 1 98 ? 18.136 3.698 -16.796 1.00 85.19 98 ASN A O 1
ATOM 790 N N . ASP A 1 99 ? 16.832 2.362 -15.542 1.00 83.00 99 ASP A N 1
ATOM 791 C CA . ASP A 1 99 ? 16.815 1.260 -16.515 1.00 83.00 99 ASP A CA 1
ATOM 792 C C . ASP A 1 99 ? 16.257 1.720 -17.884 1.00 83.00 99 ASP A C 1
ATOM 794 O O . ASP A 1 99 ? 16.719 1.269 -18.932 1.00 83.00 99 ASP A O 1
ATOM 798 N N . TYR A 1 100 ? 15.263 2.620 -17.903 1.00 80.25 100 TYR A N 1
ATOM 799 C CA . TYR A 1 100 ? 14.723 3.186 -19.146 1.00 80.25 100 TYR A CA 1
ATOM 800 C C . TYR A 1 100 ? 15.727 4.097 -19.871 1.00 80.25 100 TYR A C 1
ATOM 802 O O . TYR A 1 100 ? 15.805 4.067 -21.100 1.00 80.25 100 TYR A O 1
ATOM 810 N N . GLN A 1 101 ? 16.494 4.902 -19.134 1.00 80.44 101 GLN A N 1
ATOM 811 C CA . GLN A 1 101 ? 17.530 5.762 -19.714 1.00 80.44 101 GLN A CA 1
ATOM 812 C C . GLN A 1 101 ? 18.634 4.922 -20.364 1.00 80.44 101 GLN A C 1
ATOM 814 O O . GLN A 1 101 ? 18.915 5.103 -21.548 1.00 80.44 101 GLN A O 1
ATOM 819 N N . GLU A 1 102 ? 19.160 3.926 -19.647 1.00 79.69 102 GLU A N 1
ATOM 820 C CA . GLU A 1 102 ? 20.158 2.988 -20.178 1.00 79.69 102 GLU A CA 1
ATOM 821 C C . GLU A 1 102 ? 19.632 2.234 -21.411 1.00 79.69 102 GLU A C 1
ATOM 823 O O . GLU A 1 102 ? 20.325 2.093 -22.422 1.00 79.69 102 GLU A O 1
ATOM 828 N N . PHE A 1 103 ? 18.367 1.803 -21.371 1.00 75.19 103 PHE A N 1
ATOM 829 C CA . PHE A 1 103 ? 17.685 1.181 -22.505 1.00 75.19 103 PHE A CA 1
ATOM 830 C C . PHE A 1 103 ? 17.638 2.091 -23.739 1.00 75.19 103 PHE A C 1
ATOM 832 O O . PHE A 1 103 ? 17.894 1.634 -24.858 1.00 75.19 103 PHE A O 1
ATOM 839 N N . SER A 1 104 ? 17.273 3.364 -23.547 1.00 68.94 104 SER A N 1
ATOM 840 C CA . SER A 1 104 ? 17.124 4.338 -24.630 1.00 68.94 104 SER A CA 1
ATOM 841 C C . SER A 1 104 ? 18.463 4.651 -25.297 1.00 68.94 104 SER A C 1
ATOM 843 O O . SER A 1 104 ? 18.500 4.895 -26.502 1.00 68.94 104 SER A O 1
ATOM 845 N N . GLU A 1 105 ? 19.552 4.630 -24.532 1.00 69.44 105 GLU A N 1
ATOM 846 C CA . GLU A 1 105 ? 20.909 4.889 -25.016 1.00 69.44 105 GLU A CA 1
ATOM 847 C C . GLU A 1 105 ? 21.523 3.670 -25.724 1.00 69.44 105 GLU A C 1
ATOM 849 O O . GLU A 1 105 ? 22.212 3.824 -26.732 1.00 69.44 105 GLU A O 1
ATOM 854 N N . ALA A 1 106 ? 21.239 2.451 -25.248 1.00 65.69 106 ALA A N 1
ATOM 855 C CA . ALA A 1 106 ? 21.809 1.212 -25.785 1.00 65.69 106 ALA A CA 1
ATOM 856 C C . ALA A 1 106 ? 21.058 0.633 -27.003 1.00 65.69 106 ALA A C 1
ATOM 858 O O . ALA A 1 106 ? 21.570 -0.268 -27.671 1.00 65.69 106 ALA A O 1
ATOM 859 N N . GLY A 1 107 ? 19.838 1.103 -27.295 1.00 59.44 107 GLY A N 1
ATOM 860 C CA . GLY A 1 107 ? 19.061 0.718 -28.485 1.00 59.44 107 GLY A CA 1
ATOM 861 C C . GLY A 1 107 ? 18.647 -0.762 -28.568 1.00 59.44 107 GLY A C 1
ATOM 862 O O . GLY A 1 107 ? 18.286 -1.225 -29.650 1.00 59.44 107 GLY A O 1
ATOM 863 N N . GLY A 1 108 ? 18.714 -1.517 -27.463 1.00 56.81 108 GLY A N 1
ATOM 864 C CA . GLY A 1 108 ? 18.828 -2.983 -27.513 1.00 56.81 108 GLY A CA 1
ATOM 865 C C . GLY A 1 108 ? 17.872 -3.821 -26.656 1.00 56.81 108 GLY A C 1
ATOM 866 O O . GLY A 1 108 ? 18.092 -5.024 -26.550 1.00 56.81 108 GLY A O 1
ATOM 867 N N . GLY A 1 109 ? 16.827 -3.259 -26.043 1.00 63.97 109 GLY A N 1
ATOM 868 C CA . GLY A 1 109 ? 15.889 -4.038 -25.217 1.00 63.97 109 GLY A CA 1
ATOM 869 C C . GLY A 1 109 ? 14.452 -4.090 -25.750 1.00 63.97 109 GLY A C 1
ATOM 870 O O . GLY A 1 109 ? 14.057 -3.347 -26.648 1.00 63.97 109 GLY A O 1
ATOM 871 N N . SER A 1 110 ? 13.610 -4.887 -25.087 1.00 71.88 110 SER A N 1
ATOM 872 C CA . SER A 1 110 ? 12.149 -4.842 -25.230 1.00 71.88 110 SER A CA 1
ATOM 873 C C . SER A 1 110 ? 11.527 -3.946 -24.151 1.00 71.88 110 SER A C 1
ATOM 875 O O . SER A 1 110 ? 11.559 -4.267 -22.965 1.00 71.88 110 SER A O 1
ATOM 877 N N . LEU A 1 111 ? 10.906 -2.829 -24.553 1.00 71.88 111 LEU A N 1
ATOM 878 C CA . LEU A 1 111 ? 10.171 -1.933 -23.641 1.00 71.88 111 LEU A CA 1
ATOM 879 C C . LEU A 1 111 ? 9.056 -2.675 -22.880 1.00 71.88 111 LEU A C 1
ATOM 881 O O . LEU A 1 111 ? 8.720 -2.336 -21.748 1.00 71.88 111 LEU A O 1
ATOM 885 N N . LYS A 1 112 ? 8.509 -3.725 -23.501 1.00 73.19 112 LYS A N 1
ATOM 886 C CA . LYS A 1 112 ? 7.520 -4.617 -22.895 1.00 73.19 112 LYS A CA 1
ATOM 887 C C . LYS A 1 112 ? 8.096 -5.382 -21.701 1.00 73.19 112 LYS A C 1
ATOM 889 O O . LYS A 1 112 ? 7.379 -5.582 -20.725 1.00 73.19 112 LYS A O 1
ATOM 894 N N . ASP A 1 113 ? 9.359 -5.792 -21.764 1.00 75.81 113 ASP A N 1
ATOM 895 C CA . ASP A 1 113 ? 9.997 -6.564 -20.693 1.00 75.81 113 ASP A CA 1
ATOM 896 C C . ASP A 1 113 ? 10.319 -5.657 -19.505 1.00 75.81 113 ASP A C 1
ATOM 898 O O . ASP A 1 113 ? 10.086 -6.035 -18.357 1.00 75.81 113 ASP A O 1
ATOM 902 N N . LEU A 1 114 ? 10.752 -4.423 -19.787 1.00 77.19 114 LEU A N 1
ATOM 903 C CA . LEU A 1 114 ? 10.929 -3.382 -18.778 1.00 77.19 114 LEU A CA 1
ATOM 904 C C . LEU A 1 114 ? 9.603 -3.078 -18.067 1.00 77.19 114 LEU A C 1
ATOM 906 O O . LEU A 1 114 ? 9.531 -3.103 -16.842 1.00 77.19 114 LEU A O 1
ATOM 910 N N . TYR A 1 115 ? 8.532 -2.879 -18.840 1.00 74.50 115 TYR A N 1
ATOM 911 C CA . TYR A 1 115 ? 7.188 -2.693 -18.299 1.00 74.50 115 TYR A CA 1
ATOM 912 C C . TYR A 1 115 ? 6.762 -3.868 -17.419 1.00 74.50 115 TYR A C 1
ATOM 914 O O . TYR A 1 115 ? 6.356 -3.661 -16.279 1.00 74.50 115 TYR A O 1
ATOM 922 N N . LYS A 1 116 ? 6.873 -5.101 -17.929 1.00 78.94 116 LYS A N 1
ATOM 923 C CA . LYS A 1 116 ? 6.455 -6.295 -17.193 1.00 78.94 116 LYS A CA 1
ATOM 924 C C . LYS A 1 116 ? 7.196 -6.412 -15.863 1.00 78.94 116 LYS A C 1
ATOM 926 O O . LYS A 1 116 ? 6.557 -6.631 -14.843 1.00 78.94 116 LYS A O 1
ATOM 931 N N . LYS A 1 117 ? 8.516 -6.213 -15.870 1.00 82.25 117 LYS A N 1
ATOM 932 C CA . LYS A 1 117 ? 9.351 -6.241 -14.665 1.00 82.25 117 LYS A CA 1
ATOM 933 C C . LYS A 1 117 ? 8.835 -5.269 -13.602 1.00 82.25 117 LYS A C 1
ATOM 935 O O . LYS A 1 117 ? 8.596 -5.675 -12.471 1.00 82.25 117 LYS A O 1
ATOM 940 N N . TYR A 1 118 ? 8.633 -4.004 -13.967 1.00 83.06 118 TYR A N 1
ATOM 941 C CA . TYR A 1 118 ? 8.229 -2.971 -13.011 1.00 83.06 118 TYR A CA 1
ATOM 942 C C . TYR A 1 118 ? 6.757 -3.059 -12.595 1.00 83.06 118 TYR A C 1
ATOM 944 O O . TYR A 1 118 ? 6.436 -2.727 -11.457 1.00 83.06 118 TYR A O 1
ATOM 952 N N . ALA A 1 119 ? 5.881 -3.569 -13.462 1.00 79.94 119 ALA A N 1
ATOM 953 C CA . ALA A 1 119 ? 4.506 -3.898 -13.098 1.00 79.94 119 ALA A CA 1
ATOM 954 C C . ALA A 1 119 ? 4.455 -5.053 -12.081 1.00 79.94 119 ALA A C 1
ATOM 956 O O . ALA A 1 119 ? 3.768 -4.940 -11.070 1.00 79.94 119 ALA A O 1
ATOM 957 N N . ASP A 1 120 ? 5.220 -6.126 -12.313 1.00 81.12 120 ASP A N 1
ATOM 958 C CA . ASP A 1 120 ? 5.294 -7.276 -11.405 1.00 81.12 120 ASP A CA 1
ATOM 959 C C . ASP A 1 120 ? 5.921 -6.872 -10.047 1.00 81.12 120 ASP A C 1
ATOM 961 O O . ASP A 1 120 ? 5.408 -7.242 -8.990 1.00 81.12 120 ASP A O 1
ATOM 965 N N . GLU A 1 121 ? 7.000 -6.073 -10.050 1.00 83.75 121 GLU A N 1
ATOM 966 C CA . GLU A 1 121 ? 7.625 -5.540 -8.823 1.00 83.75 121 GLU A CA 1
ATOM 967 C C . GLU A 1 121 ? 6.666 -4.606 -8.049 1.00 83.75 121 GLU A C 1
ATOM 969 O O . GLU A 1 121 ? 6.573 -4.702 -6.825 1.00 83.75 121 GLU A O 1
ATOM 974 N N . GLY A 1 122 ? 5.917 -3.742 -8.745 1.00 85.25 122 GLY A N 1
ATOM 975 C CA . GLY A 1 122 ? 4.929 -2.848 -8.130 1.00 85.25 122 GLY A CA 1
ATOM 976 C C . GLY A 1 122 ? 3.740 -3.595 -7.527 1.00 85.25 122 GLY A C 1
ATOM 977 O O . GLY A 1 122 ? 3.342 -3.306 -6.399 1.00 85.25 122 GLY A O 1
ATOM 978 N N . GLN A 1 123 ? 3.218 -4.604 -8.232 1.00 84.31 123 GLN A N 1
ATOM 979 C CA . GLN A 1 123 ? 2.145 -5.459 -7.717 1.00 84.31 123 GLN A CA 1
ATOM 980 C C . GLN A 1 123 ? 2.577 -6.179 -6.439 1.00 84.31 123 GLN A C 1
ATOM 982 O O . GLN A 1 123 ? 1.818 -6.224 -5.478 1.00 84.31 123 GLN A O 1
ATOM 987 N N . LYS A 1 124 ? 3.819 -6.674 -6.388 1.00 88.44 124 LYS A N 1
ATOM 988 C CA . LYS A 1 124 ? 4.356 -7.313 -5.185 1.00 88.44 124 LYS A CA 1
ATOM 989 C C . LYS A 1 124 ? 4.375 -6.366 -3.979 1.00 88.44 124 LYS A C 1
ATOM 991 O O . LYS A 1 124 ? 4.038 -6.795 -2.880 1.00 88.44 124 LYS A O 1
ATOM 996 N N . ILE A 1 125 ?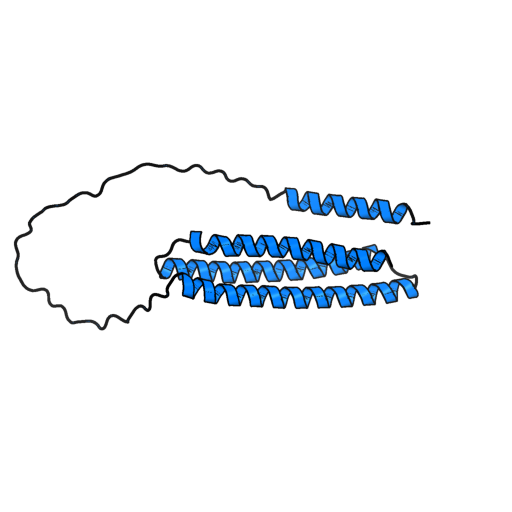 4.755 -5.099 -4.170 1.00 89.50 125 ILE A N 1
ATOM 997 C CA . ILE A 1 125 ? 4.716 -4.092 -3.095 1.00 89.50 125 ILE A CA 1
ATOM 998 C C . ILE A 1 125 ? 3.278 -3.911 -2.598 1.00 89.50 125 ILE A C 1
ATOM 1000 O O . ILE A 1 125 ? 3.052 -3.925 -1.393 1.00 89.50 125 ILE A 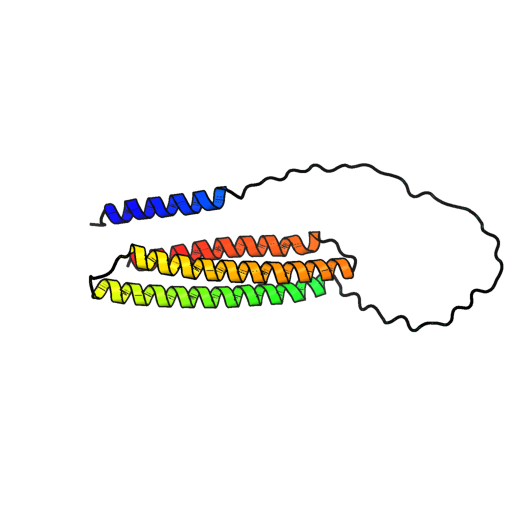O 1
ATOM 1004 N N . GLU A 1 126 ? 2.310 -3.789 -3.507 1.00 89.25 126 GLU A N 1
ATOM 1005 C CA . GLU A 1 126 ? 0.904 -3.607 -3.135 1.00 89.25 126 GLU A CA 1
ATOM 1006 C C . GLU A 1 126 ? 0.321 -4.842 -2.428 1.00 89.25 126 GLU A C 1
ATOM 1008 O O . GLU A 1 126 ? -0.399 -4.684 -1.447 1.00 89.25 126 GLU A O 1
ATOM 1013 N N . ASP A 1 127 ? 0.676 -6.056 -2.855 1.00 92.19 127 ASP A N 1
ATOM 1014 C CA . ASP A 1 127 ? 0.256 -7.298 -2.194 1.00 92.19 127 ASP A CA 1
ATOM 1015 C C . ASP A 1 127 ? 0.823 -7.398 -0.766 1.00 92.19 127 ASP A C 1
ATOM 1017 O O . ASP A 1 127 ? 0.110 -7.766 0.172 1.00 92.19 127 ASP A O 1
ATOM 1021 N N . GLU A 1 128 ? 2.101 -7.042 -0.579 1.00 95.31 128 GLU A N 1
ATOM 1022 C CA . GLU A 1 128 ? 2.739 -6.971 0.743 1.00 95.31 128 GLU A CA 1
ATOM 1023 C C . GLU A 1 128 ? 2.054 -5.932 1.642 1.00 95.31 128 GLU A C 1
ATOM 1025 O O . GLU A 1 128 ? 1.785 -6.203 2.816 1.00 95.31 128 GLU A O 1
ATOM 1030 N N . THR A 1 129 ? 1.751 -4.752 1.097 1.00 95.25 129 THR A N 1
ATOM 1031 C CA . THR A 1 129 ? 1.061 -3.680 1.819 1.00 95.25 129 THR A CA 1
ATOM 1032 C C . THR A 1 129 ? -0.366 -4.080 2.182 1.00 95.25 129 THR A C 1
ATOM 1034 O O . THR A 1 129 ? -0.785 -3.849 3.314 1.00 95.25 129 THR A O 1
ATOM 1037 N N . GLU A 1 130 ? -1.107 -4.719 1.276 1.00 96.44 130 GLU A N 1
ATOM 1038 C CA . GLU A 1 130 ? -2.466 -5.193 1.543 1.00 96.44 130 GLU A CA 1
ATOM 1039 C C . GLU A 1 130 ? -2.485 -6.267 2.637 1.00 96.44 130 GLU A C 1
ATOM 1041 O O . GLU A 1 130 ? -3.349 -6.250 3.517 1.00 96.44 130 GLU A O 1
ATOM 1046 N N . ALA A 1 131 ? -1.518 -7.188 2.621 1.00 97.75 131 ALA A N 1
ATOM 1047 C CA . ALA A 1 131 ? -1.377 -8.190 3.671 1.00 97.75 131 ALA A CA 1
ATOM 1048 C C . ALA A 1 131 ? -1.100 -7.541 5.038 1.00 97.75 131 ALA A C 1
ATOM 1050 O O . ALA A 1 131 ? -1.756 -7.881 6.022 1.00 97.75 131 ALA A O 1
ATOM 1051 N N . ALA A 1 132 ? -0.178 -6.575 5.097 1.00 98.06 132 ALA A N 1
ATOM 1052 C CA . ALA A 1 132 ? 0.122 -5.841 6.326 1.00 98.06 132 ALA A CA 1
ATOM 1053 C C . ALA A 1 132 ? -1.079 -5.018 6.821 1.00 98.06 132 ALA A C 1
ATOM 1055 O O . ALA A 1 132 ? -1.378 -5.018 8.015 1.00 98.06 132 ALA A O 1
ATOM 1056 N N . PHE A 1 133 ? -1.806 -4.371 5.905 1.00 98.31 133 PHE A N 1
ATOM 1057 C CA . PHE A 1 133 ? -3.025 -3.633 6.221 1.00 98.31 133 PHE A CA 1
ATOM 1058 C C . PHE A 1 133 ? -4.078 -4.544 6.859 1.00 98.31 133 PHE A C 1
ATOM 1060 O O . PHE A 1 133 ? -4.617 -4.205 7.910 1.00 98.31 133 PHE A O 1
ATOM 1067 N N . LYS A 1 134 ? -4.340 -5.721 6.270 1.00 98.00 134 LYS A N 1
ATOM 1068 C CA . LYS A 1 134 ? -5.315 -6.688 6.802 1.00 98.00 134 LYS A CA 1
ATOM 1069 C C . LYS A 1 134 ? -4.977 -7.112 8.228 1.00 98.00 134 LYS A C 1
ATOM 1071 O O . LYS A 1 134 ? -5.869 -7.133 9.069 1.00 98.00 134 LYS A O 1
ATOM 1076 N N . VAL A 1 135 ? -3.702 -7.381 8.515 1.00 98.25 135 VAL A N 1
ATOM 1077 C CA . VAL A 1 135 ? -3.252 -7.726 9.873 1.00 98.25 135 VAL A CA 1
ATOM 1078 C C . VAL A 1 135 ? -3.548 -6.588 10.853 1.00 98.25 135 VAL A C 1
ATOM 1080 O O . VAL A 1 135 ? -4.203 -6.821 11.865 1.00 98.25 135 VAL A O 1
ATOM 1083 N N . LEU A 1 136 ? -3.144 -5.354 10.535 1.00 98.19 136 LEU A N 1
ATOM 1084 C CA . LEU A 1 136 ? -3.400 -4.189 11.393 1.00 98.19 136 LEU A CA 1
ATOM 1085 C C . LEU A 1 136 ? -4.898 -3.927 11.596 1.00 98.19 136 LEU A C 1
ATOM 1087 O O . LEU A 1 136 ? -5.336 -3.606 12.700 1.00 98.19 136 LEU A O 1
ATOM 1091 N N . TYR A 1 137 ? -5.694 -4.090 10.542 1.00 97.88 137 TYR A N 1
ATOM 1092 C CA . TYR A 1 137 ? -7.141 -3.922 10.589 1.00 97.88 137 TYR A CA 1
ATOM 1093 C C . TYR A 1 137 ? -7.814 -4.970 11.483 1.00 97.88 137 TYR A C 1
ATOM 1095 O O . TYR A 1 137 ? -8.699 -4.640 12.275 1.00 97.88 137 TYR A O 1
ATOM 1103 N N . GLU A 1 138 ? -7.386 -6.231 11.393 1.00 97.75 138 GLU A N 1
ATOM 1104 C CA . GLU A 1 138 ? -7.866 -7.303 12.265 1.00 97.75 138 GLU A CA 1
ATOM 1105 C C . GLU A 1 138 ? -7.460 -7.092 13.727 1.00 97.75 138 GLU A C 1
ATOM 1107 O O . GLU A 1 138 ? -8.259 -7.368 14.622 1.00 97.75 138 GLU A O 1
ATOM 1112 N N . GLU A 1 139 ? -6.242 -6.611 13.984 1.00 97.88 139 GLU A N 1
ATOM 1113 C CA . GLU A 1 139 ? -5.779 -6.256 15.330 1.00 97.88 139 GLU A CA 1
ATOM 1114 C C . GLU A 1 139 ? -6.645 -5.144 15.936 1.00 97.88 139 GLU A C 1
ATOM 1116 O O . GLU A 1 139 ? -7.204 -5.333 17.018 1.00 97.88 139 GLU A O 1
ATOM 1121 N N . MET A 1 140 ? -6.862 -4.050 15.197 1.00 97.81 140 MET A N 1
ATOM 1122 C CA . MET A 1 140 ? -7.741 -2.953 15.618 1.00 97.81 140 MET A CA 1
ATOM 1123 C C . MET A 1 140 ? -9.162 -3.443 15.893 1.00 97.81 140 MET A C 1
ATOM 1125 O O . MET A 1 140 ? -9.757 -3.113 16.915 1.00 97.81 140 MET A O 1
ATOM 1129 N N . SER A 1 141 ? -9.700 -4.266 14.993 1.00 96.75 141 SER A N 1
ATOM 1130 C CA . SER A 1 141 ? -11.045 -4.832 15.113 1.00 96.75 141 SER A CA 1
ATOM 1131 C C . SER A 1 141 ? -11.196 -5.677 16.379 1.00 96.75 141 SER A C 1
ATOM 1133 O O . SER A 1 141 ? -12.190 -5.555 17.096 1.00 96.75 141 SER A O 1
ATOM 1135 N N . LYS A 1 142 ? -10.201 -6.521 16.684 1.00 96.50 142 LYS A N 1
ATOM 1136 C CA . LYS A 1 142 ? -10.181 -7.336 17.908 1.00 96.50 142 LYS A CA 1
ATOM 1137 C C . LYS A 1 142 ? -10.114 -6.462 19.155 1.00 96.50 142 LYS A C 1
ATOM 1139 O O . LYS A 1 142 ? -10.840 -6.733 20.107 1.00 96.50 142 LYS A O 1
ATOM 1144 N N . GLU A 1 143 ? -9.289 -5.420 19.133 1.00 96.56 143 GLU A N 1
ATOM 1145 C CA . GLU A 1 143 ? -9.118 -4.497 20.255 1.00 96.56 143 GLU A CA 1
ATOM 1146 C C . GLU A 1 143 ? -10.380 -3.662 20.522 1.00 96.56 143 GLU A C 1
ATOM 1148 O O . GLU A 1 143 ? -10.787 -3.496 21.673 1.00 96.56 143 GLU A O 1
ATOM 1153 N N . LEU A 1 144 ? -11.070 -3.211 19.472 1.00 95.44 144 LEU A N 1
ATOM 1154 C CA . LEU A 1 144 ? -12.368 -2.543 19.589 1.00 95.44 144 LEU A CA 1
ATOM 1155 C C . LEU A 1 144 ? -13.402 -3.460 20.255 1.00 95.44 144 LEU A C 1
ATOM 1157 O O . LEU A 1 144 ? -14.027 -3.072 21.242 1.00 95.44 144 LEU A O 1
ATOM 1161 N N . VAL A 1 145 ? -13.538 -4.698 19.769 1.00 96.12 145 VAL A N 1
ATOM 1162 C CA . VAL A 1 145 ? -14.492 -5.671 20.325 1.00 96.12 145 VAL A CA 1
ATOM 1163 C C . VAL A 1 145 ? -14.146 -6.036 21.770 1.00 96.12 145 VAL A C 1
ATOM 1165 O O . VAL A 1 145 ? -15.050 -6.118 22.603 1.00 96.12 145 VAL A O 1
ATOM 1168 N N . SER A 1 146 ? -12.863 -6.213 22.110 1.00 95.06 146 SER A N 1
ATOM 1169 C CA . SER A 1 146 ? -12.458 -6.519 23.489 1.00 95.06 146 SER A CA 1
ATOM 1170 C C . SER A 1 146 ? -12.747 -5.380 24.468 1.00 95.06 146 SER A C 1
ATOM 1172 O O . SER A 1 146 ? -12.943 -5.642 25.652 1.00 95.06 146 SER A O 1
ATOM 1174 N N . ASN A 1 147 ? -12.818 -4.138 23.978 1.00 93.56 147 ASN A N 1
ATOM 1175 C CA . ASN A 1 147 ? -13.210 -2.957 24.752 1.00 93.56 147 ASN A CA 1
ATOM 1176 C C . ASN A 1 147 ? -14.723 -2.656 24.682 1.00 93.56 147 ASN A C 1
ATOM 1178 O O . ASN A 1 147 ? -15.181 -1.648 25.216 1.00 93.56 147 ASN A O 1
ATOM 1182 N N . GLY A 1 148 ? -15.523 -3.539 24.071 1.00 94.25 148 GLY A N 1
ATOM 1183 C CA . GLY A 1 148 ? -16.984 -3.419 24.018 1.00 94.25 148 GLY A CA 1
ATOM 1184 C C . GLY A 1 148 ? -17.517 -2.510 22.907 1.00 94.25 148 GLY A C 1
ATOM 1185 O O . GLY A 1 148 ? -18.682 -2.113 22.953 1.00 94.25 148 GLY A O 1
ATOM 1186 N N . TYR A 1 149 ? -16.693 -2.180 21.913 1.00 96.06 149 TYR A N 1
ATOM 1187 C CA . TYR A 1 149 ? -17.062 -1.321 20.790 1.00 96.06 149 TYR A CA 1
ATOM 1188 C C . TYR A 1 149 ? -17.490 -2.110 19.550 1.00 96.06 149 TYR A C 1
ATOM 1190 O O . TYR A 1 149 ? -17.227 -3.306 19.412 1.00 96.06 149 TYR A O 1
ATOM 1198 N N . ASN A 1 150 ? -18.182 -1.424 18.637 1.00 94.50 150 ASN A N 1
ATOM 1199 C CA . ASN A 1 150 ? -18.660 -1.999 17.382 1.00 94.50 150 ASN A CA 1
ATOM 1200 C C . ASN A 1 150 ? -17.543 -2.000 16.321 1.00 94.50 150 ASN A C 1
ATOM 1202 O O . ASN A 1 150 ? -16.777 -1.046 16.223 1.00 94.50 150 ASN A O 1
ATOM 1206 N N . LEU A 1 151 ? -17.498 -3.038 15.482 1.00 93.25 151 LEU A N 1
ATOM 1207 C CA . LEU A 1 151 ? -16.612 -3.123 14.317 1.00 93.25 151 LEU A CA 1
ATOM 1208 C C . LEU A 1 151 ? -16.821 -1.992 13.300 1.00 93.25 151 LEU A C 1
ATOM 1210 O O . LEU A 1 151 ? -15.877 -1.652 12.597 1.00 93.25 151 LEU A O 1
ATOM 1214 N N . ALA A 1 152 ? -18.008 -1.378 13.252 1.00 94.19 152 ALA A N 1
ATOM 1215 C CA . ALA A 1 152 ? -18.276 -0.207 12.412 1.00 94.19 152 ALA A CA 1
ATOM 1216 C C . ALA A 1 152 ? -17.289 0.949 12.674 1.00 94.19 152 ALA A C 1
ATOM 1218 O O . ALA A 1 152 ? -16.982 1.726 11.777 1.00 94.19 152 ALA A O 1
ATOM 1219 N N . GLU A 1 153 ? -16.714 1.025 13.880 1.00 94.12 153 GLU A N 1
ATOM 1220 C CA . GLU A 1 153 ? -15.681 2.010 14.215 1.00 94.12 153 GLU A CA 1
ATOM 1221 C C . GLU A 1 153 ? -14.394 1.843 13.389 1.00 94.12 153 GLU A C 1
ATOM 1223 O O . GLU A 1 153 ? -13.626 2.792 13.254 1.00 94.12 153 GLU A O 1
ATOM 1228 N N . ALA A 1 154 ? -14.151 0.660 12.823 1.00 94.44 154 ALA A N 1
ATOM 1229 C CA . ALA A 1 154 ? -12.989 0.377 11.991 1.00 94.44 154 ALA A CA 1
ATOM 1230 C C . ALA A 1 154 ? -13.199 0.719 10.506 1.00 94.44 154 ALA A C 1
ATOM 1232 O O . ALA A 1 154 ? -12.217 0.810 9.773 1.00 94.44 154 ALA A O 1
ATOM 1233 N N . GLU A 1 155 ? -14.439 0.874 10.026 1.00 93.88 155 GLU A N 1
ATOM 1234 C CA . GLU A 1 155 ? -14.749 0.978 8.586 1.00 93.88 155 GLU A CA 1
ATOM 1235 C C . GLU A 1 155 ? -14.002 2.122 7.894 1.00 93.88 155 GLU A C 1
ATOM 1237 O O . GLU A 1 155 ? -13.419 1.913 6.829 1.00 93.88 155 GLU A O 1
ATOM 1242 N N . GLU A 1 156 ? -13.883 3.276 8.557 1.00 93.12 156 GLU A N 1
ATOM 1243 C CA . GLU A 1 156 ? -13.185 4.446 8.010 1.00 93.12 156 GLU A CA 1
ATOM 1244 C C . GLU A 1 156 ? -11.730 4.156 7.598 1.00 93.12 156 GLU A C 1
ATOM 1246 O O . GLU A 1 156 ? -11.215 4.760 6.660 1.00 93.12 156 GLU A O 1
ATOM 1251 N N . PHE A 1 157 ? -11.054 3.218 8.268 1.00 95.12 157 PHE A N 1
ATOM 1252 C CA . PHE A 1 157 ? -9.663 2.872 7.973 1.00 95.12 157 PHE A CA 1
ATOM 1253 C C . PHE A 1 157 ? -9.544 2.012 6.719 1.00 95.12 157 PHE A C 1
ATOM 1255 O O . PHE A 1 157 ? -8.564 2.116 5.982 1.00 95.12 157 PHE A O 1
ATOM 1262 N N . LYS A 1 158 ? -10.554 1.178 6.457 1.00 94.44 158 LYS A N 1
ATOM 1263 C CA . LYS A 1 158 ? -10.647 0.406 5.219 1.00 94.44 158 LYS A CA 1
ATOM 1264 C C . LYS A 1 158 ? -10.893 1.328 4.036 1.00 94.44 158 LYS A C 1
ATOM 1266 O O . LYS A 1 158 ? -10.211 1.189 3.024 1.00 94.44 158 LYS A O 1
ATOM 1271 N N . ASP A 1 159 ? -11.812 2.275 4.187 1.00 94.12 159 ASP A N 1
ATOM 1272 C CA . ASP A 1 159 ? -12.142 3.228 3.130 1.00 94.12 159 ASP A CA 1
ATOM 1273 C C . ASP A 1 159 ? -10.940 4.116 2.798 1.00 94.12 159 ASP A C 1
ATOM 1275 O O . ASP A 1 159 ? -10.539 4.185 1.636 1.00 94.12 159 ASP A O 1
ATOM 1279 N N . LYS A 1 160 ? -10.281 4.680 3.820 1.00 92.06 160 LYS A N 1
ATOM 1280 C CA . LYS A 1 160 ? -9.033 5.445 3.655 1.00 92.06 160 LYS A CA 1
ATOM 1281 C C . LYS A 1 160 ? -7.950 4.628 2.952 1.00 92.06 160 LYS A C 1
ATOM 1283 O O . LYS A 1 160 ? -7.310 5.123 2.031 1.00 92.06 160 LYS A O 1
ATOM 1288 N N . TYR A 1 161 ? -7.744 3.368 3.340 1.00 93.44 161 TYR A N 1
ATOM 1289 C CA . TYR A 1 161 ? -6.752 2.518 2.678 1.00 93.44 161 TYR A CA 1
ATOM 1290 C C . TYR A 1 161 ? -7.065 2.306 1.190 1.00 93.44 161 TYR A C 1
ATOM 1292 O O . TYR A 1 161 ? -6.161 2.384 0.357 1.00 93.44 161 TYR A O 1
ATOM 1300 N N . MET A 1 162 ? -8.332 2.063 0.844 1.00 91.44 162 MET A N 1
ATOM 1301 C CA . MET A 1 162 ? -8.744 1.882 -0.550 1.00 91.44 162 MET A CA 1
ATOM 1302 C C . MET A 1 162 ? -8.584 3.169 -1.362 1.00 91.44 162 MET A C 1
ATOM 1304 O O . MET A 1 162 ? -8.084 3.117 -2.484 1.00 91.44 162 MET A O 1
ATOM 1308 N N . GLU A 1 163 ? -8.939 4.319 -0.788 1.00 92.50 163 GLU A N 1
ATOM 1309 C CA . GLU A 1 163 ? -8.721 5.627 -1.408 1.00 92.50 163 GLU A CA 1
ATOM 1310 C C . GLU A 1 163 ? -7.232 5.859 -1.703 1.00 92.50 163 GLU A C 1
ATOM 1312 O O . GLU A 1 163 ? -6.862 6.129 -2.847 1.00 92.50 163 GLU A O 1
ATOM 1317 N N . GLN A 1 164 ? -6.360 5.649 -0.713 1.00 88.12 164 GLN A N 1
ATOM 1318 C CA . GLN A 1 164 ? -4.918 5.837 -0.887 1.00 88.12 164 GLN A CA 1
ATOM 1319 C C . GLN A 1 164 ? -4.307 4.845 -1.876 1.00 88.12 164 GLN A C 1
ATOM 1321 O O . GLN A 1 164 ? -3.415 5.196 -2.649 1.00 88.12 164 GLN A O 1
ATOM 1326 N N . LYS A 1 165 ? -4.797 3.604 -1.907 1.00 88.25 165 LYS A N 1
ATOM 1327 C CA . LYS A 1 165 ? -4.389 2.609 -2.904 1.00 88.25 165 LYS A CA 1
ATOM 1328 C C . LYS A 1 165 ? -4.665 3.100 -4.326 1.00 88.25 165 LYS A C 1
ATOM 1330 O O . LYS A 1 165 ? -3.790 2.993 -5.187 1.00 88.25 165 LYS A O 1
ATOM 1335 N N . GLU A 1 166 ? -5.850 3.644 -4.579 1.00 86.00 166 GLU A N 1
ATOM 1336 C CA . GLU A 1 166 ? -6.218 4.160 -5.901 1.00 86.00 166 GLU A CA 1
ATOM 1337 C C . GLU A 1 166 ? -5.493 5.469 -6.248 1.00 86.00 166 GLU A C 1
ATOM 1339 O O . GLU A 1 166 ? -5.052 5.643 -7.392 1.00 86.00 166 GLU A O 1
ATOM 1344 N N . LEU A 1 167 ? -5.277 6.350 -5.266 1.00 84.81 167 LEU A N 1
ATOM 1345 C CA . LEU A 1 167 ? -4.482 7.563 -5.452 1.00 84.81 167 LEU A CA 1
ATOM 1346 C C . LEU A 1 167 ? -3.046 7.220 -5.864 1.00 84.81 167 LEU A C 1
ATOM 1348 O O . LEU A 1 167 ? -2.583 7.676 -6.909 1.00 84.81 167 LEU A O 1
ATOM 1352 N N . ARG A 1 168 ? -2.371 6.329 -5.125 1.00 83.06 168 ARG A N 1
ATOM 1353 C CA . ARG A 1 168 ? -1.001 5.894 -5.448 1.00 83.06 168 ARG A CA 1
ATOM 1354 C C . ARG A 1 168 ? -0.891 5.307 -6.848 1.00 83.06 168 ARG A C 1
ATOM 1356 O O . ARG A 1 168 ? 0.045 5.629 -7.575 1.00 83.06 168 ARG A O 1
ATOM 1363 N N . LYS A 1 169 ? -1.838 4.456 -7.258 1.00 82.25 169 LYS A N 1
ATOM 1364 C CA . LYS A 1 169 ? -1.857 3.904 -8.626 1.00 82.25 169 LYS A CA 1
ATOM 1365 C C . LYS A 1 169 ? -1.917 5.010 -9.676 1.00 82.25 169 LYS A C 1
ATOM 1367 O O . LYS A 1 169 ? -1.199 4.945 -10.675 1.00 82.25 169 LYS A O 1
ATOM 1372 N N . SER A 1 170 ? -2.757 6.014 -9.439 1.00 75.75 170 SER A N 1
ATOM 1373 C CA . SER A 1 170 ? -2.921 7.159 -10.333 1.00 75.75 170 SER A CA 1
ATOM 1374 C C . SER A 1 170 ? -1.640 7.994 -10.406 1.00 75.75 170 SER A C 1
ATOM 1376 O O . SER A 1 170 ? -1.151 8.272 -11.498 1.00 75.75 170 SER A O 1
ATOM 1378 N N . GLU A 1 171 ? -1.021 8.301 -9.265 1.00 77.69 171 GLU A N 1
ATOM 1379 C CA . GLU A 1 171 ? 0.237 9.055 -9.204 1.00 77.69 171 GLU A CA 1
ATOM 1380 C C . GLU A 1 171 ? 1.403 8.326 -9.882 1.00 77.69 171 GLU A C 1
ATOM 1382 O O . GLU A 1 171 ? 2.182 8.937 -10.617 1.00 77.69 171 GLU A O 1
ATOM 1387 N N . ILE A 1 172 ? 1.529 7.009 -9.681 1.00 72.62 172 ILE A N 1
ATOM 1388 C CA . ILE A 1 172 ? 2.548 6.189 -10.354 1.00 72.62 172 ILE A CA 1
ATOM 1389 C C . ILE A 1 172 ? 2.349 6.244 -11.869 1.00 72.62 172 ILE A C 1
ATOM 1391 O O . ILE A 1 172 ? 3.321 6.387 -12.616 1.00 72.62 172 ILE A O 1
ATOM 1395 N N . LEU A 1 173 ? 1.099 6.150 -12.330 1.00 71.00 173 LEU A N 1
ATOM 1396 C CA . LEU A 1 173 ? 0.770 6.235 -13.747 1.00 71.00 173 LEU A CA 1
ATOM 1397 C C . LEU A 1 173 ? 1.159 7.602 -14.323 1.00 71.00 173 LEU A C 1
ATOM 1399 O O . LEU A 1 173 ? 1.814 7.660 -15.363 1.00 71.00 173 LEU A O 1
ATOM 1403 N N . GLU A 1 174 ? 0.818 8.697 -13.645 1.00 71.31 174 GLU A N 1
ATOM 1404 C CA . GLU A 1 174 ? 1.193 10.049 -14.072 1.00 71.31 174 GLU A CA 1
ATOM 1405 C C . GLU A 1 174 ? 2.713 10.246 -14.115 1.00 71.31 174 GLU A C 1
ATOM 1407 O O . GLU A 1 174 ? 3.258 10.722 -15.120 1.00 71.31 174 GLU A O 1
ATOM 1412 N N . LYS A 1 175 ? 3.420 9.818 -13.061 1.00 67.75 175 LYS A N 1
ATOM 1413 C CA . LYS A 1 175 ? 4.886 9.851 -12.997 1.00 67.75 175 LYS A CA 1
ATOM 1414 C C . LYS A 1 175 ? 5.496 9.054 -14.155 1.00 67.75 175 LYS A C 1
ATOM 1416 O O . LYS A 1 175 ? 6.396 9.558 -14.831 1.00 67.75 175 LYS A O 1
ATOM 1421 N N . ALA A 1 176 ? 4.986 7.858 -14.450 1.00 67.50 176 ALA A N 1
ATOM 1422 C CA . ALA A 1 176 ? 5.458 7.034 -15.563 1.00 67.50 176 ALA A CA 1
ATOM 1423 C C . ALA A 1 176 ? 5.201 7.687 -16.934 1.00 67.50 176 ALA A C 1
ATOM 1425 O O . ALA A 1 176 ? 6.090 7.702 -17.788 1.00 67.50 176 ALA A O 1
ATOM 1426 N N . LEU A 1 177 ? 4.023 8.287 -17.141 1.00 63.25 177 LEU A N 1
ATOM 1427 C CA . LEU A 1 177 ? 3.693 9.018 -18.372 1.00 63.25 177 LEU A CA 1
ATOM 1428 C C . LEU A 1 177 ? 4.631 10.212 -18.603 1.00 63.25 177 LEU A C 1
ATOM 1430 O O . LEU A 1 177 ? 4.982 10.508 -19.748 1.00 63.25 177 LEU A O 1
ATOM 1434 N N . SER A 1 178 ? 5.077 10.874 -17.532 1.00 67.06 178 SER A N 1
ATOM 1435 C CA . SER A 1 178 ? 6.014 11.999 -17.628 1.00 67.06 178 SER A CA 1
ATOM 1436 C C . SER A 1 178 ? 7.398 11.598 -18.160 1.00 67.06 178 SER A C 1
ATOM 1438 O O . SER A 1 178 ? 8.003 12.379 -18.892 1.00 67.06 178 SER A O 1
ATOM 1440 N N . ILE A 1 179 ? 7.867 10.377 -17.862 1.00 63.62 179 ILE A N 1
ATOM 1441 C CA . ILE A 1 179 ? 9.156 9.852 -18.351 1.00 63.62 179 ILE A CA 1
ATOM 1442 C C . ILE A 1 179 ? 9.124 9.654 -19.870 1.00 63.62 179 ILE A C 1
ATOM 1444 O O . ILE A 1 179 ? 10.123 9.888 -20.535 1.00 63.62 179 ILE A O 1
ATOM 1448 N N . VAL A 1 180 ? 7.987 9.220 -20.420 1.00 58.00 180 VAL A N 1
ATOM 1449 C CA . VAL A 1 180 ? 7.851 8.896 -21.852 1.00 58.00 180 VAL A CA 1
ATOM 1450 C C . VAL A 1 180 ? 7.598 10.138 -22.711 1.00 58.00 180 VAL A C 1
ATOM 1452 O O . VAL A 1 180 ? 7.886 10.133 -23.908 1.00 58.00 180 VAL A O 1
ATOM 1455 N N . ARG A 1 181 ? 6.998 11.186 -22.132 1.00 58.22 181 ARG A N 1
ATOM 1456 C CA . ARG A 1 181 ? 6.640 12.415 -22.856 1.00 58.22 181 ARG A CA 1
ATOM 1457 C C . ARG A 1 181 ? 7.830 13.355 -23.077 1.00 58.22 181 ARG A C 1
ATOM 1459 O O . ARG A 1 181 ? 7.776 14.144 -24.021 1.00 58.22 181 ARG A O 1
ATOM 1466 N N . ASN A 1 182 ? 8.836 13.298 -22.207 1.00 47.41 182 ASN A N 1
ATOM 1467 C CA . ASN A 1 182 ? 10.068 14.086 -22.307 1.00 47.41 182 ASN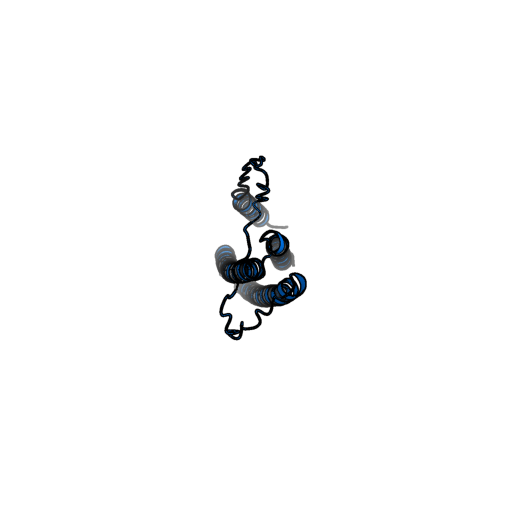 A CA 1
ATOM 1468 C C . ASN A 1 182 ? 11.128 13.350 -23.129 1.00 47.41 182 ASN A C 1
ATOM 1470 O O . ASN A 1 182 ? 11.868 14.054 -23.849 1.00 47.41 182 ASN A O 1
#

Sequence (182 aa):
MIDMRRVTIFAFILLVIIYLGSKYVLIDEKESPTSHTQQRQIVKELEVPGQTVFNPTKIGHVEVSSVGEIKATYQQKFEDLEAKTNEKIDALFNKAKNDYQEFSEAGGGSLKDLYKKYADEGQKIEDETEAAFKVLYEEMSKELVSNGYNLAEAEEFKDKYMEQKELRKSEILEKALSIVRN